Protein AF-A0A965G8I7-F1 (afdb_monomer)

Secondary structure (DSSP, 8-state):
-------------GGGEEEESS--TT-EEEEEEEEEEETTEEEEEEEETTS-EEEEEEETTTS-GGG--TT-EEEEEESS-TTSSS----

Foldseek 3Di:
DDPPDPDPAQPADQAQKDKALDDDVQWAKWFFQDWDDPPQWIWTWTAHPVRHTDTHIGGCVRDPVVSDDGRRIIIIHGDPRPPPPDPPPD

Mean predicted aligned error: 9.16 Å

Solvent-accessible surface area (backbone atoms only — not comparable to full-atom values): 5587 Å² total; per-residue (Å²): 135,84,84,87,69,95,64,86,70,64,88,58,58,30,80,46,31,48,79,33,78,58,90,50,94,82,42,46,70,27,30,28,71,41,78,44,82,59,88,69,35,32,39,35,36,27,32,36,90,87,67,46,64,41,53,28,42,42,49,53,88,81,45,68,64,94,75,66,49,73,73,37,69,31,18,38,34,56,82,75,56,91,62,90,73,80,77,84,79,127

Structure (mmCIF, N/CA/C/O backbone):
data_AF-A0A96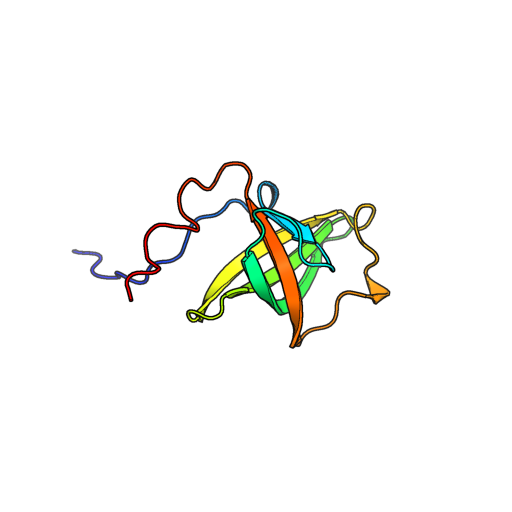5G8I7-F1
#
_entry.id   AF-A0A965G8I7-F1
#
loop_
_atom_site.group_PDB
_atom_site.id
_atom_site.type_symbol
_atom_site.label_atom_id
_atom_site.label_alt_id
_atom_site.label_comp_id
_atom_site.label_asym_id
_atom_site.label_entity_id
_atom_site.label_seq_id
_atom_site.pdbx_PDB_ins_code
_atom_site.Cartn_x
_atom_site.Cartn_y
_atom_site.Cartn_z
_atom_site.occupancy
_atom_site.B_iso_or_equiv
_atom_site.auth_seq_id
_atom_site.auth_comp_id
_atom_site.auth_asym_id
_atom_site.auth_atom_id
_atom_site.pdbx_PDB_model_num
ATOM 1 N N . GLY A 1 1 ? -3.642 29.317 19.789 1.00 40.84 1 GLY A N 1
ATOM 2 C CA . GLY A 1 1 ? -4.676 28.684 18.952 1.00 40.84 1 GLY A CA 1
ATOM 3 C C . GLY A 1 1 ? -4.502 27.193 19.069 1.00 40.84 1 GLY A C 1
ATOM 4 O O . GLY A 1 1 ? -3.390 26.730 18.878 1.00 40.84 1 GLY A O 1
ATOM 5 N N . GLN A 1 2 ? -5.543 26.489 19.501 1.00 42.47 2 GLN A N 1
ATOM 6 C CA . GLN A 1 2 ? -5.513 25.053 19.770 1.00 42.47 2 GLN A CA 1
ATOM 7 C C . GLN A 1 2 ? -5.657 24.260 18.462 1.00 42.47 2 GLN A C 1
ATOM 9 O O . GLN A 1 2 ? -6.590 24.514 17.704 1.00 42.47 2 GLN A O 1
ATOM 14 N N . TYR A 1 3 ? -4.753 23.313 18.199 1.00 49.34 3 TYR A N 1
ATOM 15 C CA . TYR A 1 3 ? -4.834 22.376 17.072 1.00 49.34 3 TYR A CA 1
ATOM 16 C C . TYR A 1 3 ? -5.663 21.159 17.502 1.00 49.34 3 TYR A C 1
ATOM 18 O O . TYR A 1 3 ? -5.136 20.099 17.829 1.00 49.34 3 TYR A O 1
ATOM 26 N N . SER A 1 4 ? -6.983 21.321 17.537 1.00 50.22 4 SER A N 1
ATOM 27 C CA . SER A 1 4 ? -7.900 20.183 17.608 1.00 50.22 4 SER A CA 1
ATOM 28 C C . SER A 1 4 ? -8.027 19.599 16.205 1.00 50.22 4 SER A C 1
ATOM 30 O O . SER A 1 4 ? -8.870 20.009 15.416 1.00 50.22 4 SER A O 1
ATOM 32 N N . GLY A 1 5 ? -7.126 18.678 15.881 1.00 42.03 5 GLY A N 1
ATOM 33 C CA . GLY A 1 5 ? -7.122 17.912 14.640 1.00 42.03 5 GLY A CA 1
ATOM 34 C C . GLY A 1 5 ? -6.722 16.476 14.931 1.00 42.03 5 GLY A C 1
ATOM 35 O O . GLY A 1 5 ? -5.737 15.992 14.387 1.00 42.03 5 GLY A O 1
ATOM 36 N N . GLY A 1 6 ? -7.450 15.820 15.839 1.00 41.62 6 GLY A N 1
ATOM 37 C CA . GLY A 1 6 ? -7.351 14.382 16.058 1.00 41.62 6 GLY A CA 1
ATOM 38 C C . GLY A 1 6 ? -7.833 13.639 14.818 1.00 41.62 6 GLY A C 1
ATOM 39 O O . GLY A 1 6 ? -8.989 13.255 14.732 1.00 41.62 6 GLY A O 1
ATOM 40 N N . ASN A 1 7 ? -6.944 13.465 13.850 1.00 43.03 7 ASN A N 1
ATOM 41 C CA . ASN A 1 7 ? -7.084 12.481 12.790 1.00 43.03 7 ASN A CA 1
ATOM 42 C C . ASN A 1 7 ? -5.862 11.597 12.975 1.00 43.03 7 ASN A C 1
ATOM 44 O O . ASN A 1 7 ? -4.753 12.084 12.768 1.00 43.03 7 ASN A O 1
ATOM 48 N N . GLY A 1 8 ? -6.048 10.370 13.468 1.00 46.50 8 GLY A N 1
ATOM 49 C CA . GLY A 1 8 ? -4.985 9.417 13.796 1.00 46.50 8 GLY A CA 1
ATOM 50 C C . GLY A 1 8 ? -4.147 9.031 12.577 1.00 46.50 8 GLY A C 1
ATOM 51 O O . GLY A 1 8 ? -4.241 7.916 12.070 1.00 46.50 8 GLY A O 1
ATOM 52 N N . GLN A 1 9 ? -3.339 9.966 12.079 1.00 51.69 9 GLN A N 1
ATOM 53 C CA . GLN A 1 9 ? -2.337 9.729 11.061 1.00 51.69 9 GLN A CA 1
ATOM 54 C C . GLN A 1 9 ? -1.230 8.941 11.745 1.00 51.69 9 GLN A C 1
ATOM 56 O O . GLN A 1 9 ? -0.483 9.454 12.579 1.00 51.69 9 GLN A O 1
ATOM 61 N N . MET A 1 10 ? -1.171 7.655 11.432 1.00 57.69 10 MET A N 1
ATOM 62 C CA . MET A 1 10 ? -0.110 6.792 11.902 1.00 57.69 10 MET A CA 1
ATOM 63 C C . MET A 1 10 ? 1.200 7.250 11.249 1.00 57.69 10 MET A C 1
ATOM 65 O O . MET A 1 10 ? 1.406 7.074 10.050 1.00 57.69 10 MET A O 1
ATOM 69 N N . PHE A 1 11 ? 2.086 7.877 12.024 1.00 58.72 11 PHE A N 1
ATOM 70 C CA . PHE A 1 11 ? 3.380 8.363 11.536 1.00 58.72 11 PHE A CA 1
ATOM 71 C C . PHE A 1 11 ? 4.380 7.208 11.435 1.00 58.72 11 PHE A C 1
ATOM 73 O O . PHE A 1 11 ? 5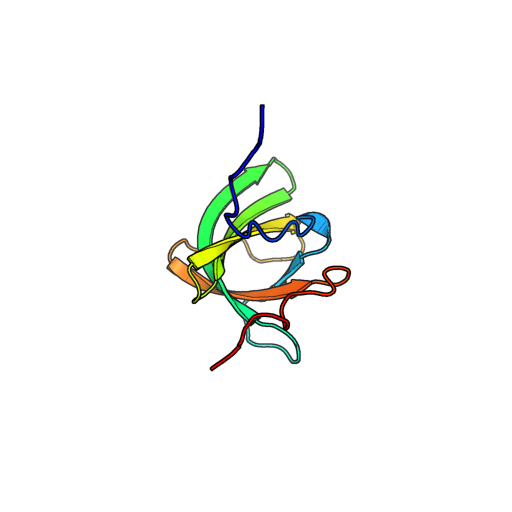.305 7.092 12.239 1.00 58.72 11 PHE A O 1
ATOM 80 N N . VAL A 1 12 ? 4.187 6.326 10.457 1.00 68.81 12 VAL A N 1
ATOM 81 C CA . VAL A 1 12 ? 5.193 5.318 10.113 1.00 68.81 12 VAL A CA 1
ATOM 82 C C . VAL A 1 12 ? 6.154 5.908 9.099 1.00 68.81 12 VAL A C 1
ATOM 84 O O . VAL A 1 12 ? 5.746 6.539 8.123 1.00 68.81 12 VAL A O 1
ATOM 87 N N . ARG A 1 13 ? 7.452 5.717 9.335 1.00 77.00 13 ARG A N 1
ATOM 88 C CA . ARG A 1 13 ? 8.476 6.133 8.383 1.00 77.00 13 ARG A CA 1
ATOM 89 C C . ARG A 1 13 ? 8.388 5.247 7.140 1.00 77.00 13 ARG A C 1
ATOM 91 O O . ARG A 1 13 ? 8.475 4.031 7.288 1.00 77.00 13 ARG A O 1
ATOM 98 N N . PRO A 1 14 ? 8.297 5.813 5.924 1.00 80.19 14 PRO A N 1
ATOM 99 C CA . PRO A 1 14 ? 8.119 5.016 4.713 1.00 80.19 14 PRO A CA 1
ATOM 100 C C . PRO A 1 14 ? 9.203 3.964 4.475 1.00 80.19 14 PRO A C 1
ATOM 102 O O . PRO A 1 14 ? 8.913 2.910 3.926 1.00 80.19 14 PRO A O 1
ATOM 105 N N . HIS A 1 15 ? 10.438 4.232 4.906 1.00 81.75 15 HIS A N 1
ATOM 106 C CA . HIS A 1 15 ? 11.574 3.315 4.776 1.00 81.75 15 HIS A CA 1
ATOM 107 C C . HIS A 1 15 ? 11.616 2.202 5.832 1.00 81.75 15 HIS A C 1
ATOM 109 O O . HIS A 1 15 ? 12.367 1.247 5.662 1.00 81.75 15 HIS A O 1
ATOM 115 N N . ASP A 1 16 ? 10.831 2.311 6.908 1.00 81.69 16 ASP A N 1
ATOM 116 C CA . ASP A 1 16 ? 10.700 1.266 7.934 1.00 81.69 16 ASP A CA 1
ATOM 117 C C . ASP A 1 16 ? 9.523 0.318 7.663 1.00 81.69 16 ASP A C 1
ATOM 119 O O . ASP A 1 16 ? 9.275 -0.593 8.460 1.00 81.69 16 ASP A O 1
ATOM 123 N N . VAL A 1 17 ? 8.801 0.534 6.557 1.00 84.06 17 VAL A N 1
ATOM 124 C CA . VAL A 1 17 ? 7.703 -0.318 6.095 1.00 84.06 17 VAL A CA 1
ATOM 125 C C . VAL A 1 17 ? 8.223 -1.288 5.044 1.00 84.06 17 VAL A C 1
ATOM 127 O O . VAL A 1 17 ? 8.594 -0.899 3.939 1.00 84.06 17 VAL A O 1
ATOM 130 N N . GLU A 1 18 ? 8.195 -2.571 5.372 1.00 86.31 18 GLU A N 1
ATOM 131 C CA . GLU A 1 18 ? 8.433 -3.655 4.428 1.00 86.31 18 GLU A CA 1
ATOM 132 C C . GLU A 1 18 ? 7.111 -4.059 3.774 1.00 86.31 18 GLU A C 1
ATOM 134 O O . GLU A 1 18 ? 6.111 -4.264 4.467 1.00 86.31 18 GLU A O 1
ATOM 139 N N . VAL A 1 19 ? 7.111 -4.193 2.446 1.00 86.38 19 VAL A N 1
ATOM 140 C CA . VAL A 1 19 ? 5.931 -4.562 1.654 1.00 86.38 19 VAL A CA 1
ATOM 141 C C . VAL A 1 19 ? 6.126 -5.941 1.042 1.00 86.38 19 VAL A C 1
A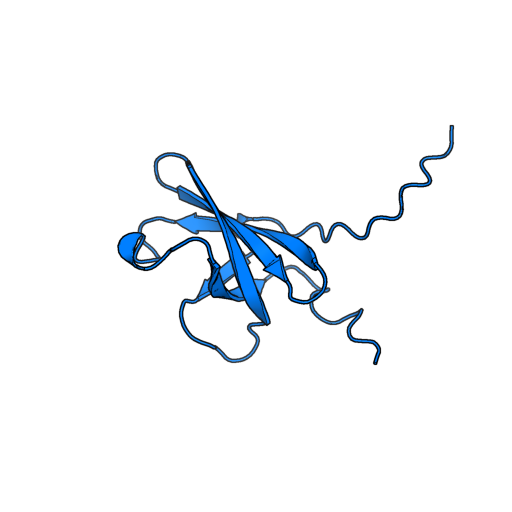TOM 143 O O . VAL A 1 19 ? 7.132 -6.214 0.393 1.00 86.38 19 VAL A O 1
ATOM 146 N N . PHE A 1 20 ? 5.123 -6.789 1.212 1.00 87.69 20 PHE A N 1
ATOM 147 C CA . PHE A 1 20 ? 5.065 -8.168 0.763 1.00 87.69 20 PHE A CA 1
ATOM 148 C C . PHE A 1 20 ? 3.842 -8.361 -0.136 1.00 87.69 20 PHE A C 1
ATOM 150 O O . PHE A 1 20 ? 2.770 -7.805 0.108 1.00 87.69 20 PHE A O 1
ATOM 157 N N . ILE A 1 21 ? 4.008 -9.149 -1.198 1.00 86.00 21 ILE A N 1
ATOM 158 C CA . ILE A 1 21 ? 2.904 -9.520 -2.098 1.00 86.00 21 ILE A CA 1
ATOM 159 C C . ILE A 1 21 ? 2.024 -10.582 -1.428 1.00 86.00 21 ILE A C 1
ATOM 161 O O . ILE A 1 21 ? 0.801 -10.533 -1.540 1.00 86.00 21 ILE A O 1
ATOM 165 N N . ASP A 1 22 ? 2.654 -11.499 -0.698 1.00 84.25 22 ASP A N 1
ATOM 166 C CA . ASP A 1 22 ? 2.007 -12.596 0.010 1.00 84.25 22 ASP A CA 1
ATOM 167 C C . ASP A 1 22 ? 1.886 -12.310 1.508 1.00 84.25 22 ASP A C 1
ATOM 169 O O . ASP A 1 22 ? 2.698 -11.594 2.101 1.00 84.25 22 ASP A O 1
ATOM 173 N N . ALA A 1 23 ? 0.880 -12.919 2.136 1.00 82.75 23 ALA A N 1
ATOM 174 C CA . ALA A 1 23 ? 0.700 -12.853 3.578 1.00 82.75 23 ALA A CA 1
ATOM 175 C C . ALA A 1 23 ? 1.883 -13.514 4.298 1.00 82.75 23 ALA A C 1
ATOM 177 O O . ALA A 1 23 ? 2.198 -14.683 4.074 1.00 82.75 23 ALA A O 1
ATOM 178 N N . GLN A 1 24 ? 2.522 -12.767 5.194 1.00 82.50 24 GLN A N 1
ATOM 179 C CA . GLN A 1 24 ? 3.616 -13.254 6.032 1.00 82.50 24 GLN A CA 1
ATOM 180 C C . GLN A 1 24 ? 3.234 -13.145 7.510 1.00 82.50 24 GLN A C 1
ATOM 182 O O . GLN A 1 24 ? 2.397 -12.325 7.903 1.00 82.50 24 GLN A O 1
ATOM 187 N N . VAL A 1 25 ? 3.888 -13.939 8.355 1.00 79.44 25 VAL A N 1
ATOM 188 C CA . VAL A 1 25 ? 3.702 -13.867 9.809 1.00 79.44 25 VAL A CA 1
ATOM 189 C C . VAL A 1 25 ? 4.069 -12.465 10.311 1.00 79.44 25 VAL A C 1
ATOM 191 O O . VAL A 1 25 ? 5.177 -11.982 10.081 1.00 79.44 25 VAL A O 1
ATOM 194 N N . GLY A 1 26 ? 3.127 -11.810 10.997 1.00 80.00 26 GLY A N 1
ATOM 195 C CA . GLY A 1 26 ? 3.312 -10.457 11.533 1.00 80.00 26 GLY A CA 1
ATOM 196 C C . GLY A 1 26 ? 3.162 -9.326 10.509 1.00 80.00 26 GLY A C 1
ATOM 197 O O . GLY A 1 26 ? 3.573 -8.204 10.797 1.00 80.00 26 GLY A O 1
ATOM 198 N N . THR A 1 27 ? 2.598 -9.603 9.329 1.00 85.25 27 THR A N 1
ATOM 199 C CA . THR A 1 27 ? 2.165 -8.556 8.389 1.00 85.25 27 THR A CA 1
ATOM 200 C C . THR A 1 27 ? 0.686 -8.232 8.550 1.00 85.25 27 THR A C 1
ATOM 202 O O . THR A 1 27 ? -0.109 -9.086 8.940 1.00 85.25 27 THR A O 1
ATOM 205 N N . VAL A 1 28 ? 0.312 -7.005 8.200 1.00 83.81 28 VAL A N 1
ATOM 206 C CA . VAL A 1 28 ? -1.078 -6.555 8.134 1.00 83.81 28 VAL A CA 1
ATOM 207 C C . VAL A 1 28 ? -1.508 -6.381 6.676 1.00 83.81 28 VAL A C 1
ATOM 209 O O . VAL A 1 28 ? -0.713 -5.896 5.864 1.00 83.81 28 VAL A O 1
ATOM 212 N N . PRO A 1 29 ? -2.735 -6.792 6.313 1.00 87.31 29 PRO A N 1
ATOM 213 C CA . PRO A 1 29 ? -3.254 -6.598 4.969 1.00 87.31 29 PRO A CA 1
ATOM 214 C C . PRO A 1 29 ? -3.569 -5.121 4.729 1.00 87.31 29 PRO A C 1
ATOM 216 O O . PRO A 1 29 ? -4.207 -4.457 5.547 1.00 87.31 29 PRO A O 1
ATOM 219 N N . VAL A 1 30 ? -3.145 -4.625 3.576 1.00 88.94 30 VAL A N 1
ATOM 220 C CA . VAL A 1 30 ? -3.371 -3.258 3.110 1.00 88.94 30 VAL A CA 1
ATOM 221 C C . VAL A 1 30 ? -3.703 -3.261 1.630 1.00 88.94 30 VAL A C 1
ATOM 223 O O . VAL A 1 30 ? -3.410 -4.212 0.910 1.00 88.94 30 VAL A O 1
ATOM 226 N N . GLU A 1 31 ? -4.305 -2.187 1.151 1.00 91.19 31 GLU A N 1
ATOM 227 C CA . GLU A 1 31 ? -4.653 -2.023 -0.249 1.00 91.19 31 GLU A CA 1
ATOM 228 C C . GLU A 1 31 ? -3.827 -0.912 -0.887 1.00 91.19 31 GLU A C 1
ATOM 230 O O . GLU A 1 31 ? -3.766 0.204 -0.371 1.00 91.19 31 GLU A O 1
ATOM 235 N N . LEU A 1 32 ? -3.209 -1.193 -2.034 1.00 90.94 32 LEU A N 1
ATOM 236 C CA . LEU A 1 32 ? -2.481 -0.179 -2.786 1.00 90.94 32 LEU A CA 1
ATOM 237 C C . LEU A 1 32 ? -3.460 0.843 -3.362 1.00 90.94 32 LE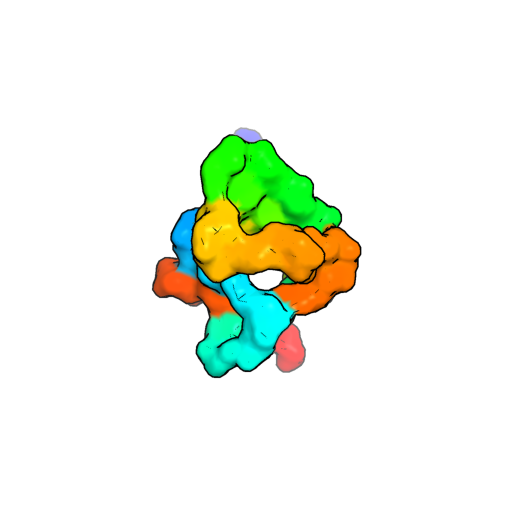U A C 1
ATOM 239 O O . LEU A 1 32 ? -4.236 0.535 -4.259 1.00 90.94 32 LEU A O 1
ATOM 243 N N . ARG A 1 33 ? -3.429 2.078 -2.867 1.00 90.38 33 ARG A N 1
ATOM 244 C CA . ARG A 1 33 ? -4.267 3.183 -3.362 1.00 90.38 33 ARG A CA 1
ATOM 245 C C . ARG A 1 33 ? -3.566 3.973 -4.450 1.00 90.38 33 ARG A C 1
ATOM 247 O O . ARG A 1 33 ? -4.204 4.430 -5.396 1.00 90.38 33 ARG A O 1
ATOM 254 N N . ARG A 1 34 ? -2.252 4.132 -4.324 1.00 89.56 34 ARG A N 1
ATOM 255 C CA . ARG A 1 34 ? -1.441 4.870 -5.287 1.00 89.56 34 ARG A CA 1
ATOM 256 C C . ARG A 1 34 ? -0.020 4.339 -5.293 1.00 89.56 34 ARG A C 1
ATOM 258 O O . ARG A 1 34 ? 0.519 3.971 -4.257 1.00 89.56 34 ARG A O 1
ATOM 265 N N . LEU A 1 35 ? 0.594 4.345 -6.468 1.00 88.94 35 LEU A N 1
ATOM 266 C CA . LEU A 1 35 ? 2.009 4.061 -6.639 1.00 88.94 35 LEU A CA 1
ATOM 267 C C . LEU A 1 35 ? 2.662 5.252 -7.341 1.00 88.94 35 LEU A C 1
ATOM 269 O O . LEU A 1 35 ? 2.223 5.663 -8.413 1.00 88.94 35 LEU A O 1
ATOM 273 N N . SER A 1 36 ? 3.699 5.801 -6.724 1.00 88.75 36 SER A N 1
ATOM 274 C CA . SER A 1 36 ? 4.475 6.933 -7.220 1.00 88.75 36 SER A CA 1
ATOM 275 C C . SER A 1 36 ? 5.914 6.489 -7.452 1.00 8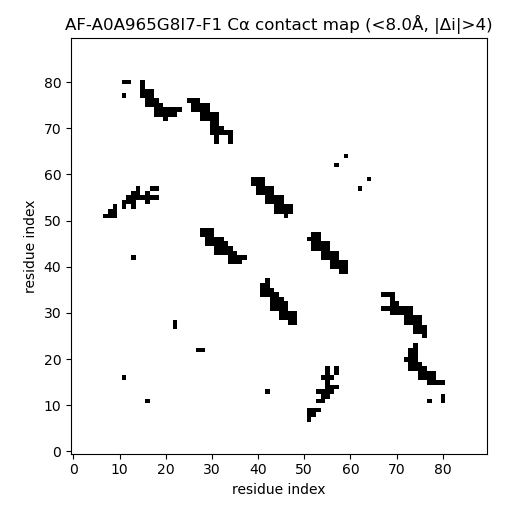8.75 36 SER A C 1
ATOM 277 O O . SER A 1 36 ? 6.542 5.885 -6.587 1.00 88.75 36 SER A O 1
ATOM 279 N N . HIS A 1 37 ? 6.467 6.802 -8.617 1.00 84.56 37 HIS A N 1
ATOM 280 C CA . HIS A 1 37 ? 7.838 6.433 -8.956 1.00 84.56 37 HIS A CA 1
ATOM 281 C C . HIS A 1 37 ? 8.804 7.540 -8.523 1.00 84.56 37 HIS A C 1
ATOM 283 O O . HIS A 1 37 ? 8.715 8.668 -9.003 1.00 84.56 37 HIS A O 1
ATOM 289 N N . MET A 1 38 ? 9.756 7.217 -7.649 1.00 83.81 38 MET A N 1
ATOM 290 C CA . MET A 1 38 ? 10.796 8.128 -7.160 1.00 83.81 38 MET A CA 1
ATOM 291 C C . MET A 1 38 ? 12.173 7.717 -7.699 1.00 83.81 38 MET A C 1
ATOM 293 O O . MET A 1 38 ? 13.130 7.485 -6.960 1.00 83.81 38 MET A O 1
ATOM 297 N N . GLY A 1 39 ? 12.279 7.590 -9.023 1.00 83.62 39 GLY A N 1
ATOM 298 C CA . GLY A 1 39 ? 13.516 7.203 -9.702 1.00 83.62 39 GLY A CA 1
ATOM 299 C C . GLY A 1 39 ? 13.915 5.750 -9.428 1.00 83.62 39 GLY A C 1
ATOM 300 O O . GLY A 1 39 ? 13.524 4.859 -10.180 1.00 83.62 39 GLY A O 1
ATOM 301 N N . ARG A 1 40 ? 14.711 5.516 -8.375 1.00 84.12 40 ARG A N 1
ATOM 302 C CA . ARG A 1 40 ? 15.182 4.172 -7.972 1.00 84.12 40 ARG A CA 1
ATOM 303 C C . ARG A 1 40 ? 14.245 3.476 -6.977 1.00 84.12 40 ARG A C 1
ATOM 305 O O . ARG A 1 40 ? 14.265 2.253 -6.858 1.00 84.12 40 ARG A O 1
ATOM 312 N N . ASP A 1 41 ? 13.430 4.264 -6.289 1.00 86.31 41 ASP A N 1
ATOM 313 C CA . ASP A 1 41 ? 12.483 3.808 -5.283 1.00 86.31 41 ASP A CA 1
ATOM 314 C C . ASP A 1 41 ? 11.050 3.994 -5.781 1.00 86.31 41 ASP A C 1
ATOM 316 O O . ASP A 1 41 ? 10.760 4.816 -6.655 1.00 86.31 41 ASP A O 1
ATOM 320 N N . LEU A 1 42 ? 10.140 3.222 -5.209 1.00 88.19 42 LEU A N 1
ATOM 321 C CA . LEU A 1 42 ? 8.707 3.320 -5.417 1.00 88.19 42 LEU A CA 1
ATOM 322 C C . LEU A 1 42 ? 8.079 3.763 -4.104 1.00 88.19 42 LEU A C 1
ATOM 324 O O . LEU A 1 42 ? 8.311 3.153 -3.067 1.00 88.19 42 LEU A O 1
ATOM 328 N N . GLN A 1 43 ? 7.273 4.809 -4.138 1.00 89.56 43 GLN A N 1
ATOM 329 C CA . GLN A 1 43 ? 6.449 5.201 -3.010 1.00 89.56 43 GLN A CA 1
ATOM 330 C C . GLN A 1 43 ? 5.045 4.641 -3.225 1.00 89.56 43 GLN A C 1
ATOM 332 O O . GLN A 1 43 ? 4.321 5.063 -4.124 1.00 89.56 43 GLN A O 1
ATOM 337 N N . ALA A 1 44 ? 4.679 3.663 -2.411 1.00 89.06 44 ALA A N 1
ATOM 338 C CA . ALA A 1 44 ? 3.358 3.068 -2.378 1.00 89.06 44 ALA A CA 1
ATOM 339 C C . ALA A 1 44 ? 2.532 3.730 -1.271 1.00 89.06 44 ALA A C 1
ATOM 341 O O . ALA A 1 44 ? 2.919 3.725 -0.104 1.00 89.06 44 ALA A O 1
ATOM 342 N N . GLU A 1 45 ? 1.391 4.296 -1.639 1.00 90.50 45 GLU A N 1
ATOM 343 C CA . GLU A 1 45 ? 0.364 4.730 -0.701 1.00 90.50 45 GLU A CA 1
ATOM 344 C C . GLU A 1 45 ? -0.601 3.571 -0.478 1.00 90.50 45 GLU A C 1
ATOM 346 O O . GLU A 1 45 ? -1.242 3.073 -1.409 1.00 90.50 45 GLU A O 1
ATOM 351 N N . LEU A 1 46 ? -0.672 3.128 0.766 1.00 88.00 46 LEU A N 1
ATOM 352 C CA . LEU A 1 46 ? -1.373 1.931 1.183 1.00 88.00 46 LEU A CA 1
ATOM 353 C C . LEU A 1 46 ? -2.489 2.342 2.137 1.00 88.00 46 LEU A C 1
ATOM 355 O O . LEU A 1 46 ? -2.241 3.057 3.103 1.00 88.00 46 LEU A O 1
ATOM 359 N N . ALA A 1 47 ? -3.710 1.890 1.881 1.00 86.81 47 ALA A N 1
ATOM 360 C CA . ALA A 1 47 ? -4.817 2.042 2.814 1.00 86.81 47 ALA A CA 1
ATOM 361 C C . ALA A 1 47 ? -4.983 0.771 3.641 1.00 86.81 47 ALA A C 1
ATOM 363 O O . ALA A 1 47 ? -5.031 -0.335 3.102 1.00 86.81 47 ALA A O 1
ATOM 364 N N . LEU A 1 48 ? -5.106 0.929 4.950 1.00 83.19 48 LEU A N 1
ATOM 365 C CA . LEU A 1 48 ? -5.544 -0.135 5.840 1.00 83.19 48 LEU A CA 1
ATOM 366 C C . LEU A 1 48 ? -7.059 -0.317 5.705 1.00 83.19 48 LEU A C 1
ATOM 368 O O . LEU A 1 48 ? -7.771 0.590 5.274 1.00 83.19 48 LEU A O 1
ATOM 372 N N . ALA A 1 49 ? -7.556 -1.478 6.134 1.00 78.12 49 ALA A N 1
ATOM 373 C CA . ALA A 1 49 ? -8.993 -1.756 6.182 1.00 78.12 49 ALA A CA 1
ATOM 374 C C . ALA A 1 49 ? -9.774 -0.738 7.038 1.00 78.12 49 ALA A C 1
ATOM 376 O O . ALA A 1 49 ? -10.940 -0.480 6.764 1.00 78.12 49 ALA A O 1
ATOM 377 N N . ASP A 1 50 ? -9.108 -0.127 8.018 1.00 74.50 50 ASP A N 1
ATOM 378 C CA . ASP A 1 50 ? -9.668 0.901 8.900 1.00 74.50 50 ASP A CA 1
ATOM 379 C C . ASP A 1 50 ? -9.724 2.307 8.255 1.00 74.50 50 ASP A C 1
ATOM 381 O O . ASP A 1 50 ? -10.233 3.263 8.827 1.00 74.50 50 ASP A O 1
ATOM 385 N N . GLY A 1 51 ? -9.192 2.467 7.037 1.00 75.00 51 GLY A N 1
ATOM 386 C CA . GLY A 1 51 ? -9.139 3.751 6.327 1.00 75.00 51 GLY A CA 1
ATOM 387 C C . GLY A 1 51 ? -7.902 4.601 6.634 1.00 75.00 51 GLY A C 1
ATOM 388 O O . GLY A 1 51 ? -7.715 5.655 6.024 1.00 75.00 51 GLY A O 1
ATOM 389 N N . GLN A 1 52 ? -7.015 4.143 7.523 1.00 78.56 52 GLN A N 1
ATOM 390 C CA . GLN A 1 52 ? -5.709 4.769 7.727 1.00 78.56 52 GLN A CA 1
ATOM 391 C C . GLN A 1 52 ? -4.824 4.631 6.484 1.00 78.56 52 GLN A C 1
ATOM 393 O O . GLN A 1 52 ? -4.799 3.587 5.833 1.00 78.56 52 GLN A O 1
ATOM 398 N N . LEU A 1 53 ? -4.054 5.677 6.188 1.00 80.75 53 LEU A N 1
ATOM 399 C CA . LEU A 1 53 ? -3.097 5.694 5.086 1.00 80.75 53 LEU A CA 1
ATOM 400 C C . LEU A 1 53 ? -1.676 5.508 5.616 1.00 80.75 53 LEU A C 1
ATOM 402 O O . LEU A 1 53 ? -1.257 6.190 6.552 1.00 80.75 53 LEU A O 1
ATOM 406 N N . VAL A 1 54 ? -0.927 4.618 4.976 1.00 82.38 54 VAL A N 1
ATOM 407 C CA . VAL A 1 54 ? 0.485 4.352 5.237 1.00 82.38 54 VAL A CA 1
ATOM 408 C C . VAL A 1 54 ? 1.261 4.550 3.947 1.00 82.38 54 VAL A C 1
ATOM 410 O O . VAL A 1 54 ? 0.930 3.988 2.907 1.00 82.38 54 VAL A O 1
ATOM 413 N N . MET A 1 55 ? 2.323 5.343 4.015 1.00 86.19 55 MET A N 1
ATOM 414 C CA . MET A 1 55 ? 3.295 5.414 2.932 1.00 86.19 55 MET A CA 1
ATOM 415 C C . MET A 1 55 ? 4.368 4.365 3.168 1.00 86.19 55 MET A C 1
ATOM 417 O O . MET A 1 55 ? 4.968 4.337 4.237 1.00 86.19 55 MET A O 1
ATOM 421 N N . ALA A 1 56 ? 4.635 3.548 2.158 1.00 87.19 56 ALA A N 1
ATOM 422 C CA . ALA A 1 56 ? 5.765 2.638 2.129 1.00 87.19 56 ALA A CA 1
ATOM 423 C C . ALA A 1 56 ? 6.702 3.021 0.988 1.00 87.19 56 ALA A C 1
ATOM 425 O O . ALA A 1 56 ? 6.263 3.316 -0.125 1.00 87.19 56 ALA A O 1
ATOM 426 N N . GLN A 1 57 ? 7.998 3.015 1.265 1.00 89.25 57 GLN A N 1
ATOM 427 C CA . GLN A 1 57 ? 9.027 3.197 0.261 1.00 89.25 57 GLN A CA 1
ATOM 428 C C . GLN A 1 57 ? 9.635 1.837 -0.052 1.00 89.25 57 GLN A C 1
ATOM 430 O O . GLN A 1 57 ? 10.280 1.220 0.791 1.00 89.25 57 GLN A O 1
ATOM 435 N N . ILE A 1 58 ? 9.428 1.380 -1.279 1.00 86.88 58 ILE A N 1
ATOM 436 C CA . ILE A 1 58 ? 9.863 0.075 -1.743 1.00 86.88 58 ILE A CA 1
ATOM 437 C C . ILE A 1 58 ? 10.993 0.278 -2.750 1.00 86.88 58 ILE A C 1
ATOM 439 O O . ILE A 1 58 ? 10.782 0.917 -3.786 1.00 86.88 58 ILE A O 1
ATOM 443 N N . PRO A 1 59 ? 12.189 -0.269 -2.499 1.00 86.00 59 PRO A N 1
ATOM 444 C CA . PRO A 1 59 ? 13.242 -0.268 -3.498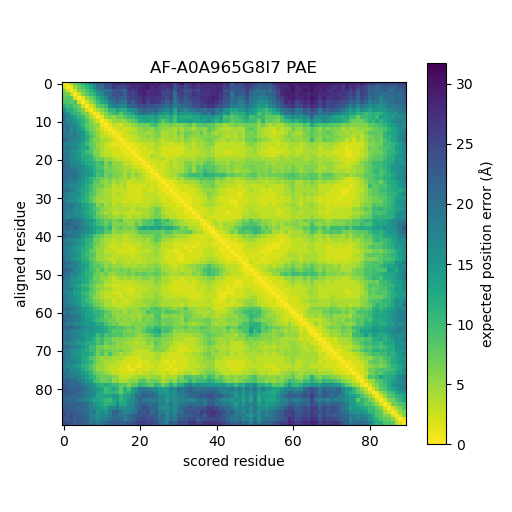 1.00 86.00 59 PRO A CA 1
ATOM 445 C C . PRO A 1 59 ? 12.772 -1.071 -4.707 1.00 86.00 59 PRO A C 1
ATOM 447 O O . PRO A 1 59 ? 12.295 -2.198 -4.556 1.00 86.00 59 PRO A O 1
ATOM 450 N N . ARG A 1 60 ? 12.939 -0.532 -5.918 1.00 81.94 60 ARG A N 1
ATOM 451 C CA . ARG A 1 60 ? 12.520 -1.225 -7.149 1.00 81.94 60 ARG A CA 1
ATOM 452 C C . ARG A 1 60 ? 13.194 -2.593 -7.333 1.00 81.94 60 ARG A C 1
ATOM 454 O O . ARG A 1 60 ? 12.671 -3.427 -8.055 1.00 81.94 60 ARG A O 1
ATOM 461 N N . ASP A 1 61 ? 14.337 -2.804 -6.687 1.00 83.69 61 ASP A N 1
ATOM 462 C CA . ASP A 1 61 ? 15.092 -4.060 -6.707 1.00 83.69 61 ASP A CA 1
ATOM 463 C C . ASP A 1 61 ? 14.522 -5.131 -5.753 1.00 83.69 61 ASP A C 1
ATOM 465 O O . ASP A 1 61 ? 14.675 -6.322 -5.998 1.00 83.69 61 ASP A O 1
ATOM 469 N N . GLN A 1 62 ? 13.810 -4.728 -4.691 1.00 79.44 62 GLN A N 1
ATOM 470 C CA . GLN A 1 62 ? 13.232 -5.666 -3.717 1.00 79.44 62 GLN A CA 1
ATOM 471 C C . GLN A 1 62 ? 11.900 -6.273 -4.166 1.00 79.44 62 GLN A C 1
ATOM 473 O O . GLN A 1 62 ? 11.506 -7.322 -3.658 1.00 79.44 62 GLN A O 1
ATOM 478 N N . ILE A 1 63 ? 11.181 -5.623 -5.083 1.00 80.25 63 ILE A N 1
ATOM 479 C CA . ILE A 1 63 ? 9.847 -6.059 -5.494 1.00 80.25 63 ILE A CA 1
ATOM 480 C C . ILE A 1 63 ? 9.673 -5.986 -7.003 1.00 80.25 63 ILE A C 1
ATOM 482 O O . ILE A 1 63 ? 10.142 -5.065 -7.672 1.00 80.25 63 ILE A O 1
ATOM 486 N N . ASN A 1 64 ? 8.911 -6.930 -7.548 1.00 80.44 64 ASN A N 1
ATOM 487 C CA . ASN A 1 64 ? 8.528 -6.855 -8.944 1.00 80.44 64 ASN A CA 1
ATOM 488 C C . ASN A 1 64 ? 7.463 -5.766 -9.135 1.00 80.44 64 ASN A C 1
ATOM 490 O O . ASN A 1 64 ? 6.293 -5.970 -8.811 1.00 80.44 64 ASN A O 1
ATOM 494 N N . TYR A 1 65 ? 7.867 -4.617 -9.686 1.00 74.81 65 TYR A N 1
ATOM 495 C CA . TYR A 1 65 ? 6.956 -3.501 -9.963 1.00 74.81 65 TYR A CA 1
ATOM 496 C C . TYR A 1 65 ? 5.767 -3.917 -10.844 1.00 74.81 65 TYR A C 1
ATOM 498 O O . TYR A 1 65 ? 4.682 -3.375 -10.679 1.00 74.81 65 TYR A O 1
ATOM 506 N N . ALA A 1 66 ? 5.953 -4.889 -11.747 1.00 77.44 66 ALA A N 1
ATOM 507 C CA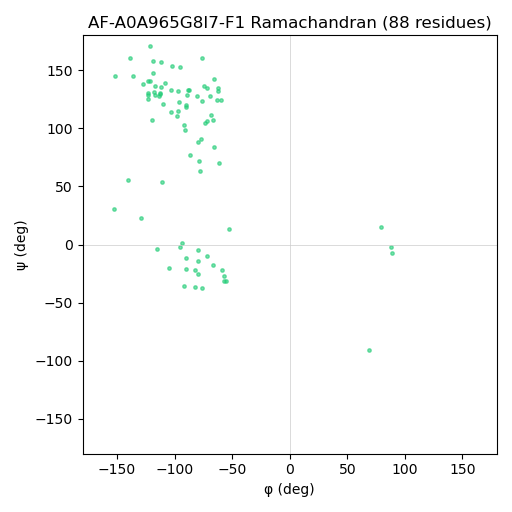 . ALA A 1 66 ? 4.891 -5.367 -12.629 1.00 77.44 66 ALA A CA 1
ATOM 508 C C . ALA A 1 66 ? 3.771 -6.089 -11.860 1.00 77.44 66 ALA A C 1
ATOM 510 O O . ALA A 1 66 ? 2.673 -6.248 -12.378 1.00 77.44 66 ALA A O 1
ATOM 511 N N . SER A 1 67 ? 4.041 -6.512 -10.622 1.00 78.94 67 SER A N 1
ATOM 512 C CA . SER A 1 67 ? 3.050 -7.109 -9.728 1.00 78.94 67 SER A CA 1
ATOM 513 C C . SER A 1 67 ? 2.339 -6.072 -8.846 1.00 78.94 67 SER A C 1
ATOM 515 O O . SER A 1 67 ? 1.362 -6.419 -8.183 1.00 78.94 67 SER A O 1
ATOM 517 N N . LEU A 1 68 ? 2.816 -4.824 -8.790 1.00 82.75 68 LEU A N 1
ATOM 518 C CA . LEU A 1 68 ? 2.236 -3.764 -7.965 1.00 82.75 68 LEU A CA 1
ATOM 519 C C . LEU A 1 68 ? 1.193 -2.981 -8.766 1.00 82.75 68 LEU A C 1
ATOM 521 O O . LEU A 1 68 ? 1.527 -2.111 -9.564 1.00 82.75 68 LEU A O 1
ATOM 525 N N . GLU A 1 69 ? -0.079 -3.268 -8.505 1.00 84.81 69 GLU A N 1
ATOM 526 C CA . GLU A 1 69 ? -1.215 -2.621 -9.164 1.00 84.81 69 GLU A CA 1
ATOM 527 C C . GLU A 1 69 ? -2.121 -1.935 -8.142 1.00 84.81 69 GLU A C 1
ATOM 529 O O . GLU A 1 69 ? -2.350 -2.450 -7.045 1.00 84.81 69 GLU A O 1
ATOM 534 N N . VAL A 1 70 ? -2.634 -0.751 -8.482 1.00 88.19 70 VAL A N 1
ATOM 535 C CA . VAL A 1 70 ? -3.593 -0.035 -7.629 1.00 88.19 70 VAL A CA 1
ATOM 536 C C . VAL A 1 70 ? -4.862 -0.882 -7.472 1.00 88.19 70 VAL A C 1
ATOM 538 O O . VAL A 1 70 ? -5.366 -1.439 -8.440 1.00 88.19 70 VAL A O 1
ATOM 541 N N . GLY A 1 71 ? -5.369 -0.990 -6.245 1.00 87.62 71 GLY A N 1
ATOM 542 C CA . GLY A 1 71 ? -6.461 -1.883 -5.855 1.00 87.62 71 GLY A CA 1
ATOM 543 C C . GLY A 1 71 ? -5.994 -3.275 -5.420 1.00 87.62 71 GLY A C 1
ATOM 544 O O . GLY A 1 71 ? -6.793 -4.072 -4.925 1.00 87.62 71 GLY A O 1
ATOM 545 N N . ARG A 1 72 ? -4.701 -3.591 -5.568 1.00 87.69 72 ARG A N 1
ATOM 546 C CA . ARG A 1 72 ? -4.155 -4.867 -5.109 1.00 87.69 72 ARG A CA 1
ATOM 547 C C . ARG A 1 72 ? -4.018 -4.878 -3.592 1.00 87.69 72 ARG A C 1
ATOM 549 O O . ARG A 1 72 ? -3.515 -3.929 -2.989 1.00 87.69 72 ARG A O 1
ATOM 556 N N . ARG A 1 73 ? -4.414 -5.999 -2.989 1.00 89.12 73 ARG A N 1
ATOM 557 C CA . ARG A 1 73 ? -4.108 -6.296 -1.591 1.00 89.12 73 ARG A CA 1
ATOM 558 C C . ARG A 1 73 ? -2.654 -6.730 -1.463 1.00 89.12 73 ARG A C 1
ATOM 560 O O . ARG A 1 73 ? -2.221 -7.666 -2.129 1.00 89.12 73 ARG A O 1
ATOM 567 N N . LEU A 1 74 ? -1.931 -6.012 -0.624 1.00 89.19 74 LEU A N 1
ATOM 568 C CA . LEU A 1 74 ? -0.550 -6.250 -0.246 1.00 89.19 74 LEU A CA 1
ATOM 569 C C . LEU A 1 74 ? -0.494 -6.443 1.266 1.00 89.19 74 LEU A C 1
ATOM 571 O O . LEU A 1 74 ? -1.466 -6.218 1.986 1.00 89.19 74 LEU A O 1
ATOM 575 N N . HIS A 1 75 ? 0.660 -6.852 1.752 1.00 89.06 75 HIS A N 1
ATOM 576 C CA . HIS A 1 75 ? 0.899 -7.091 3.160 1.00 89.06 75 HIS A CA 1
ATOM 577 C C . HIS A 1 75 ? 2.070 -6.239 3.606 1.00 89.06 75 HIS A C 1
ATOM 579 O O . HIS A 1 75 ? 3.109 -6.250 2.957 1.00 89.06 75 HIS A O 1
ATOM 585 N N . ILE A 1 76 ? 1.928 -5.498 4.700 1.00 86.31 76 ILE A N 1
ATOM 586 C CA . ILE A 1 76 ? 3.042 -4.717 5.239 1.00 86.31 76 ILE A CA 1
ATOM 587 C C . ILE A 1 76 ? 3.425 -5.138 6.635 1.00 86.31 76 ILE A C 1
ATOM 589 O O . ILE A 1 76 ? 2.586 -5.526 7.443 1.00 86.31 76 ILE A O 1
ATOM 593 N N . ARG A 1 77 ? 4.711 -5.014 6.927 1.00 85.44 77 ARG A N 1
ATOM 594 C CA . ARG A 1 77 ? 5.257 -5.118 8.272 1.00 85.44 77 ARG A CA 1
ATOM 595 C C . ARG A 1 77 ? 6.086 -3.883 8.520 1.00 85.44 77 ARG A C 1
ATOM 597 O O . ARG A 1 77 ? 6.851 -3.479 7.654 1.00 85.44 77 ARG A O 1
ATOM 604 N N . SER A 1 78 ? 5.977 -3.319 9.710 1.00 78.19 78 SER A N 1
ATOM 605 C CA . SER A 1 78 ? 6.862 -2.224 10.083 1.00 78.19 78 SER A CA 1
ATOM 606 C C . SER A 1 78 ? 7.806 -2.638 11.179 1.00 78.19 78 SER A C 1
ATOM 608 O O . SER A 1 78 ? 7.400 -3.277 12.151 1.00 78.19 78 SER A O 1
ATOM 610 N N . ARG A 1 79 ? 9.071 -2.260 11.011 1.00 70.12 79 ARG A N 1
ATOM 611 C CA . ARG A 1 79 ? 10.142 -2.689 11.909 1.00 70.12 79 ARG A CA 1
ATOM 612 C C . ARG A 1 79 ? 10.230 -1.838 13.176 1.00 70.12 79 ARG A C 1
ATOM 614 O O . ARG A 1 79 ? 10.482 -2.380 14.245 1.00 70.12 79 ARG A O 1
ATOM 621 N N . GLU A 1 80 ? 9.983 -0.531 13.064 1.00 57.44 80 GLU A N 1
ATOM 622 C CA . GLU A 1 80 ? 10.024 0.415 14.195 1.00 57.44 80 GLU A CA 1
ATOM 623 C C . GLU A 1 80 ? 8.649 0.859 14.706 1.00 57.44 80 GLU A C 1
ATOM 625 O O . GLU A 1 80 ? 8.526 1.333 15.837 1.00 57.44 80 GLU A O 1
ATOM 630 N N . ALA A 1 81 ? 7.592 0.727 13.904 1.00 53.56 81 ALA A N 1
ATOM 631 C CA . ALA A 1 81 ? 6.281 1.227 14.295 1.00 53.56 81 ALA A CA 1
ATOM 632 C C . ALA A 1 81 ? 5.622 0.293 15.313 1.00 53.56 81 ALA A C 1
ATOM 634 O O . ALA A 1 81 ? 4.864 -0.622 15.000 1.00 53.56 81 ALA A O 1
ATOM 635 N N . ARG A 1 82 ? 5.896 0.624 16.569 1.00 49.03 82 ARG A N 1
ATOM 636 C CA . ARG A 1 82 ? 5.344 0.129 17.831 1.00 49.03 82 ARG A CA 1
ATOM 637 C C . ARG A 1 82 ? 3.802 0.166 17.941 1.00 49.03 82 ARG A C 1
ATOM 639 O O . ARG A 1 82 ? 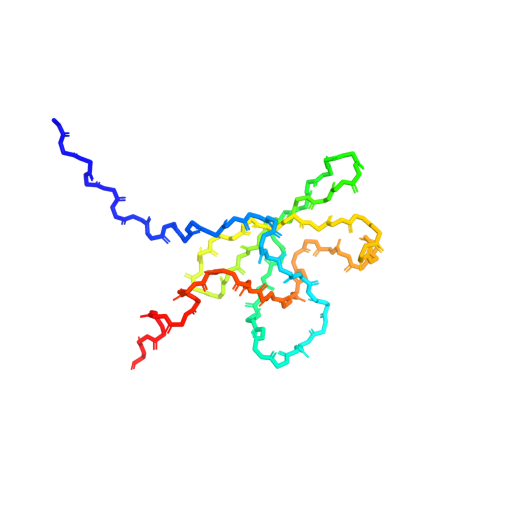3.293 0.052 19.046 1.00 49.03 82 ARG A O 1
ATOM 646 N N . SER A 1 83 ? 3.046 0.369 16.857 1.00 47.97 83 SER A N 1
ATOM 647 C CA . SER A 1 83 ? 1.627 0.748 16.939 1.00 47.97 83 SER A CA 1
ATOM 648 C C . SER A 1 83 ? 0.751 0.328 15.744 1.00 47.97 83 SER A C 1
ATOM 650 O O . SER A 1 83 ? -0.237 0.984 15.459 1.00 47.97 83 SER A O 1
ATOM 652 N N . PHE A 1 84 ? 1.040 -0.779 15.043 1.00 56.31 84 PHE A N 1
ATOM 653 C CA . PHE A 1 84 ? 0.006 -1.375 14.159 1.00 56.31 84 PHE A CA 1
ATOM 654 C C . PHE A 1 84 ? -1.119 -2.060 14.952 1.00 56.31 84 PHE A C 1
ATOM 656 O O . PHE A 1 84 ? -2.117 -2.470 14.373 1.00 56.31 84 PHE A O 1
ATOM 663 N N . VAL A 1 85 ? -0.943 -2.221 16.269 1.00 45.53 85 VAL A N 1
ATOM 664 C CA . VAL A 1 85 ? -1.715 -3.171 17.085 1.00 45.53 85 VAL A CA 1
ATOM 665 C C . VAL A 1 85 ? -2.606 -2.495 18.138 1.00 45.53 85 VAL A C 1
ATOM 667 O O . VAL A 1 85 ? -3.350 -3.194 18.810 1.00 45.53 85 VAL A O 1
ATOM 670 N N . GLN A 1 86 ? -2.594 -1.169 18.314 1.00 46.12 86 GLN A N 1
ATOM 671 C CA . GLN A 1 86 ? -3.265 -0.576 19.488 1.00 46.12 86 GLN A CA 1
ATOM 672 C C . GLN A 1 86 ? -4.697 -0.062 19.304 1.00 46.12 86 GLN A C 1
ATOM 674 O O . GLN A 1 86 ? -5.290 0.297 20.313 1.00 46.12 86 GLN A O 1
ATOM 679 N N . ASP A 1 87 ? -5.290 -0.120 18.108 1.00 42.50 87 ASP A N 1
ATOM 680 C CA . ASP A 1 87 ? -6.702 0.275 17.927 1.00 42.50 87 ASP A CA 1
ATOM 681 C C . ASP A 1 87 ? -7.568 -0.768 17.196 1.00 42.50 87 ASP A C 1
ATOM 683 O O . ASP A 1 87 ? -8.641 -0.460 16.696 1.00 42.50 87 ASP A O 1
ATOM 687 N N . TYR A 1 88 ? -7.171 -2.048 17.203 1.00 43.38 88 TYR A N 1
ATOM 688 C CA . TYR A 1 88 ? -8.146 -3.129 16.984 1.00 43.38 88 TYR A CA 1
ATOM 689 C C . TYR A 1 88 ? -8.930 -3.365 18.281 1.00 43.38 88 TYR A C 1
ATOM 691 O O . TYR A 1 88 ? -8.816 -4.420 18.905 1.00 43.38 88 TYR A O 1
ATOM 699 N N . SER A 1 89 ? -9.676 -2.356 18.727 1.00 35.34 89 SER A N 1
ATOM 700 C CA . SER A 1 89 ? -10.672 -2.530 19.780 1.00 35.34 89 SER A CA 1
ATO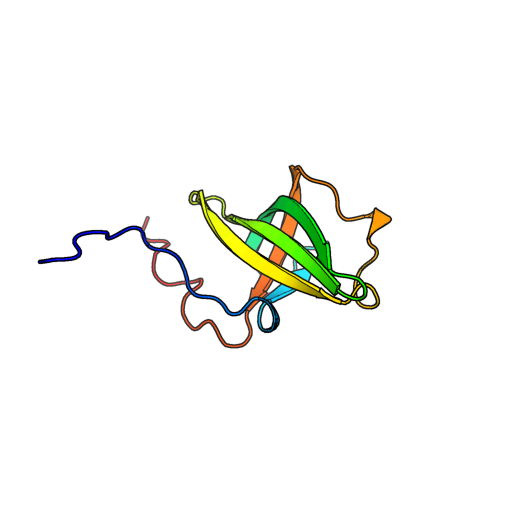M 701 C C . SER A 1 89 ? -11.999 -2.862 19.098 1.00 35.34 89 SER A C 1
ATOM 703 O O . SER A 1 89 ? -12.667 -1.977 18.566 1.00 35.34 89 SER A O 1
ATOM 705 N N . ILE A 1 90 ? -12.330 -4.156 19.049 1.00 42.94 90 ILE A N 1
ATOM 706 C CA . ILE A 1 90 ? -13.699 -4.635 18.804 1.00 42.94 90 ILE A CA 1
ATOM 707 C C . ILE A 1 90 ? -14.371 -4.792 20.164 1.00 42.94 90 ILE A C 1
ATOM 709 O O . ILE A 1 90 ? -13.745 -5.437 21.037 1.00 42.94 90 ILE A O 1
#

pLDDT: mean 75.07, std 16.56, range [35.34, 91.19]

Nearest PDB structures (foldseek):
  1o7l-assembly1_B  TM=8.582E-01  e=9.366E-05  Escherichia coli
  1o7l-assembly1_A  TM=8.492E-01  e=2.340E-04  Escherichia coli
  2yyz-assembly1_A  TM=8.625E-01  e=4.390E-04  Thermotoga maritima MSB8
  1h9m-assembly1_A  TM=8.636E-01  e=3.253E-03  Azotobacter vinelandii
  1gut-assembly1_C  TM=8.095E-01  e=1.710E-02  Clostridium pasteurianum

Sequence (90 aa):
GQYSGGNGQMFVRPHDVEVFIDAQVGTVPVELRRLSHMGRDLQAELALADGQLVMAQIPRDQINYASLEVGRRLHIRSREARSFVQDYSI

Radius of gyration: 13.69 Å; Cα contacts (8 Å, |Δi|>4): 156; chains: 1; bounding box: 29×43×32 Å